Protein AF-A0A7K2MVH3-F1 (afdb_monomer_lite)

Foldseek 3Di:
DDDDDFDDDDDDPPPPQDDDVVRVVVSQVVCCVVPVVSVPPDDPDDHDDFFQADPVRDFQFADDPVDPPDTGGHHNGVCCVVCVVVSVVRNVCRVVVHD

Radius of gyration: 18.94 Å; chains: 1; bounding box: 40×25×55 Å

pLDDT: mean 95.15, std 4.54, range [64.25, 98.31]

Structure (mmCIF, N/CA/C/O backbone):
data_AF-A0A7K2MVH3-F1
#
_entry.id   AF-A0A7K2MVH3-F1
#
loop_
_atom_site.group_PDB
_atom_site.id
_atom_site.type_symbol
_atom_site.label_atom_id
_atom_site.label_alt_id
_atom_site.label_comp_id
_atom_site.label_asym_id
_atom_site.label_entity_id
_atom_site.label_seq_id
_atom_site.pdbx_PDB_ins_code
_atom_site.Cartn_x
_atom_site.Cartn_y
_atom_site.Cartn_z
_atom_site.occupancy
_atom_site.B_iso_or_equiv
_atom_site.auth_seq_id
_atom_site.auth_comp_id
_atom_site.auth_asym_id
_atom_site.auth_atom_id
_atom_site.pdbx_PDB_model_num
ATOM 1 N N . GLY A 1 1 ? 3.017 11.761 23.701 1.00 64.25 1 GLY A N 1
ATOM 2 C CA . GLY A 1 1 ? 1.781 11.601 22.916 1.00 64.25 1 GLY A CA 1
ATOM 3 C C . GLY A 1 1 ? 2.172 11.300 21.492 1.00 64.25 1 GLY A C 1
ATOM 4 O O . GLY A 1 1 ? 2.912 12.082 20.919 1.00 64.25 1 GLY A O 1
ATOM 5 N N . GLY A 1 2 ? 1.766 10.149 20.968 1.00 86.44 2 GLY A N 1
ATOM 6 C CA . GLY A 1 2 ? 2.051 9.733 19.596 1.00 86.44 2 GLY A CA 1
ATOM 7 C C . GLY A 1 2 ? 0.813 9.094 18.981 1.00 86.44 2 GLY A C 1
ATOM 8 O O . GLY A 1 2 ? -0.111 8.713 19.702 1.00 86.44 2 GLY A O 1
ATOM 9 N N . THR A 1 3 ? 0.781 9.001 17.658 1.00 91.94 3 THR A N 1
ATOM 10 C CA . THR A 1 3 ? -0.316 8.353 16.934 1.00 91.94 3 THR A CA 1
ATOM 11 C C . THR A 1 3 ? -0.062 6.854 16.835 1.00 91.94 3 THR A C 1
ATOM 13 O O . THR A 1 3 ? 1.060 6.423 16.576 1.00 91.94 3 THR A O 1
ATOM 16 N N . ILE A 1 4 ? -1.115 6.059 17.009 1.00 94.00 4 ILE A N 1
ATOM 17 C CA . ILE A 1 4 ? -1.081 4.609 16.817 1.00 94.00 4 ILE A CA 1
ATOM 18 C C . ILE A 1 4 ? -1.877 4.299 15.554 1.00 94.00 4 ILE A C 1
ATOM 20 O O . ILE A 1 4 ? -3.066 4.611 15.477 1.00 94.00 4 ILE A O 1
ATOM 24 N N . LEU A 1 5 ? -1.224 3.690 14.564 1.00 95.88 5 LEU A N 1
ATOM 25 C CA . LEU A 1 5 ? -1.896 3.203 13.366 1.00 95.88 5 LEU A CA 1
ATOM 26 C C . LEU A 1 5 ? -2.320 1.748 13.572 1.00 95.88 5 LEU A C 1
ATOM 28 O O . LEU A 1 5 ? -1.483 0.875 13.784 1.00 95.88 5 LEU A O 1
ATOM 32 N N . ILE A 1 6 ? -3.624 1.491 13.481 1.00 96.31 6 ILE A N 1
ATOM 33 C CA . ILE A 1 6 ? -4.206 0.152 13.594 1.00 96.31 6 ILE A CA 1
ATOM 34 C C . ILE A 1 6 ? -4.749 -0.240 12.227 1.00 96.31 6 ILE A C 1
ATOM 36 O O . ILE A 1 6 ? -5.622 0.424 11.673 1.00 96.31 6 ILE A O 1
ATOM 40 N N . GLY A 1 7 ? -4.247 -1.342 11.688 1.00 94.94 7 GLY A N 1
ATOM 41 C CA . GLY A 1 7 ? -4.684 -1.860 10.406 1.00 94.94 7 GLY A CA 1
ATOM 42 C C . GLY A 1 7 ? -4.066 -3.221 10.098 1.00 94.94 7 GLY A C 1
ATOM 43 O O . GLY A 1 7 ? -3.293 -3.756 10.884 1.00 94.94 7 GLY A O 1
ATOM 44 N N . ALA A 1 8 ? -4.403 -3.830 8.967 1.00 95.19 8 ALA A N 1
ATOM 45 C CA . ALA A 1 8 ? -5.396 -3.384 7.983 1.00 95.19 8 ALA A CA 1
ATOM 46 C C . ALA A 1 8 ? -6.446 -4.480 7.736 1.00 95.19 8 ALA A C 1
ATOM 48 O O . ALA A 1 8 ? -6.248 -5.636 8.110 1.00 95.19 8 ALA A O 1
ATOM 49 N N . SER A 1 9 ? -7.554 -4.131 7.079 1.00 95.12 9 SER A N 1
ATOM 50 C CA . SER A 1 9 ? -8.447 -5.108 6.447 1.00 95.12 9 SER A CA 1
ATOM 51 C C . SER A 1 9 ? -8.020 -5.394 5.000 1.00 95.12 9 SER A C 1
ATOM 53 O O . SER A 1 9 ? -7.238 -4.649 4.403 1.00 95.12 9 SER A O 1
ATOM 55 N N . ARG A 1 10 ? -8.537 -6.492 4.437 1.00 94.31 10 ARG A N 1
ATOM 56 C CA . ARG A 1 10 ? -8.555 -6.758 2.993 1.00 94.31 10 ARG A CA 1
ATOM 57 C C . ARG A 1 10 ? -9.970 -7.148 2.606 1.00 94.31 10 ARG A C 1
ATOM 59 O O . ARG A 1 10 ? -10.549 -8.039 3.222 1.00 94.31 10 ARG A O 1
ATOM 66 N N . GLU A 1 11 ? -10.505 -6.468 1.607 1.00 94.19 11 GLU A N 1
ATOM 67 C CA . GLU A 1 11 ? -11.891 -6.595 1.165 1.00 94.19 11 GLU A CA 1
ATOM 68 C C . GLU A 1 11 ? -11.913 -6.590 -0.367 1.00 94.19 11 GLU A C 1
ATOM 70 O O . GLU A 1 11 ? -11.195 -5.815 -0.999 1.00 94.19 11 GLU A O 1
ATOM 75 N N . ARG A 1 12 ? -12.715 -7.470 -0.976 1.00 92.69 12 ARG A N 1
ATOM 76 C CA . ARG A 1 12 ? -12.895 -7.547 -2.434 1.00 92.69 12 ARG A CA 1
ATOM 77 C C . ARG A 1 12 ? -14.210 -6.871 -2.819 1.00 92.69 12 ARG A C 1
ATOM 79 O O . ARG A 1 12 ? -15.200 -7.543 -3.071 1.00 92.69 12 ARG A O 1
ATOM 86 N N . VAL A 1 13 ? -14.204 -5.541 -2.823 1.00 94.69 13 VAL A N 1
ATOM 87 C CA . VAL A 1 13 ? -15.398 -4.692 -3.035 1.00 94.69 13 VAL A CA 1
ATOM 88 C C . VAL A 1 13 ? -15.316 -3.847 -4.315 1.00 94.69 13 VAL A C 1
ATOM 90 O O . VAL A 1 13 ? -16.039 -2.871 -4.485 1.00 94.69 13 VAL A O 1
ATOM 93 N N . GLY A 1 14 ? -14.393 -4.184 -5.221 1.00 93.94 14 GLY A N 1
ATOM 94 C CA . GLY A 1 14 ? -14.094 -3.347 -6.384 1.00 93.94 14 GLY A CA 1
ATOM 95 C C . GLY A 1 14 ? -13.593 -1.965 -5.955 1.00 93.94 14 GLY A C 1
ATOM 96 O O . GLY A 1 14 ? -12.714 -1.870 -5.099 1.00 93.94 14 GLY A O 1
ATOM 97 N N . PHE A 1 15 ? -14.170 -0.912 -6.538 1.00 95.31 15 PHE A N 1
ATOM 98 C CA . PHE A 1 15 ? -13.861 0.489 -6.231 1.00 95.31 15 PHE A CA 1
ATOM 99 C C . PHE A 1 15 ? -14.932 1.186 -5.380 1.00 95.31 15 PHE A C 1
ATOM 101 O O . PHE A 1 15 ? -14.922 2.411 -5.280 1.00 95.31 15 PHE A O 1
ATOM 108 N N . ASP A 1 16 ? -15.845 0.437 -4.753 1.00 95.25 16 ASP A N 1
ATOM 109 C CA . ASP A 1 16 ? -16.783 0.998 -3.775 1.00 95.25 16 ASP A CA 1
ATOM 110 C C . ASP A 1 16 ? -15.981 1.722 -2.695 1.00 95.25 16 ASP A C 1
ATOM 112 O O . ASP A 1 16 ? -15.126 1.079 -2.103 1.00 95.25 16 ASP A O 1
ATOM 116 N N . THR A 1 17 ? -16.223 3.015 -2.450 1.00 94.50 17 THR A N 1
ATOM 117 C CA . THR A 1 17 ? -15.502 3.876 -1.493 1.00 94.50 17 THR A CA 1
ATOM 118 C C . THR A 1 17 ? -16.184 4.006 -0.127 1.00 94.50 17 THR A C 1
ATOM 120 O O . THR A 1 17 ? -15.660 4.695 0.753 1.00 94.50 17 THR A O 1
ATOM 123 N N . THR A 1 18 ? -17.300 3.314 0.105 1.00 95.00 18 THR A N 1
ATOM 124 C CA . THR A 1 18 ? -18.026 3.345 1.380 1.00 95.00 18 THR A CA 1
ATOM 125 C C . THR A 1 18 ? -17.187 2.782 2.535 1.00 95.00 18 THR A C 1
ATOM 127 O O . THR A 1 18 ? -16.443 1.811 2.399 1.00 95.00 18 THR A O 1
ATOM 130 N N . MET A 1 19 ? -17.232 3.423 3.703 1.00 93.94 19 MET A N 1
ATOM 131 C CA . MET A 1 19 ? -16.558 2.910 4.899 1.00 93.94 19 MET A CA 1
ATOM 132 C C . MET A 1 19 ? -17.471 1.900 5.592 1.00 93.94 19 MET A C 1
ATOM 134 O O . MET A 1 19 ? -18.600 2.248 5.918 1.00 93.94 19 MET A O 1
ATOM 138 N N . ASN A 1 20 ? -16.980 0.692 5.877 1.00 94.12 20 ASN A N 1
ATOM 139 C CA . ASN A 1 20 ? -17.737 -0.317 6.618 1.00 94.12 20 ASN A CA 1
ATOM 140 C C . ASN A 1 20 ? -17.476 -0.193 8.138 1.00 94.12 20 ASN A C 1
ATOM 142 O O . ASN A 1 20 ? -16.392 -0.573 8.601 1.00 94.12 20 ASN A O 1
ATOM 146 N N . PRO A 1 21 ? -18.443 0.281 8.953 1.00 95.19 21 PRO A N 1
ATOM 147 C CA . PRO A 1 21 ? -18.239 0.457 10.393 1.00 95.19 21 PRO A CA 1
ATOM 148 C C . PRO A 1 21 ? -17.944 -0.858 11.124 1.00 95.19 21 PRO A C 1
ATOM 150 O O . PRO A 1 21 ? -17.215 -0.860 12.117 1.00 95.19 21 PRO A O 1
ATOM 153 N N . ALA A 1 22 ? -18.444 -1.990 10.616 1.00 96.44 22 ALA A N 1
ATOM 154 C CA . ALA A 1 22 ? -18.195 -3.301 11.212 1.00 96.44 22 ALA A CA 1
ATOM 155 C C . ALA A 1 22 ? -16.715 -3.707 11.105 1.00 96.44 22 ALA A C 1
ATOM 157 O O . ALA A 1 22 ? -16.163 -4.314 12.025 1.00 96.44 22 ALA A O 1
ATOM 158 N N . VAL A 1 23 ? -16.037 -3.330 10.014 1.00 96.44 23 VAL A N 1
ATOM 159 C CA . VAL A 1 23 ? -14.596 -3.570 9.839 1.00 96.44 23 VAL A CA 1
ATOM 160 C C . VAL A 1 23 ? -13.783 -2.732 10.821 1.00 96.44 23 VAL A C 1
ATOM 162 O O . VAL A 1 23 ? -12.864 -3.257 11.453 1.00 96.44 23 VAL A O 1
ATOM 165 N N . VAL A 1 24 ? -14.151 -1.460 11.002 1.00 96.19 24 VAL A N 1
ATOM 166 C CA . VAL A 1 24 ? -13.512 -0.564 11.978 1.00 96.19 24 VAL A CA 1
ATOM 167 C C . VAL A 1 24 ? -13.668 -1.118 13.395 1.00 96.19 24 VAL A C 1
ATOM 169 O O . VAL A 1 24 ? -12.673 -1.271 14.106 1.00 96.19 24 VAL A O 1
ATOM 172 N N . ALA A 1 25 ? -14.891 -1.490 13.784 1.00 96.56 25 ALA A N 1
ATOM 173 C CA . ALA A 1 25 ? -15.174 -2.069 15.096 1.00 96.56 25 ALA A CA 1
ATOM 174 C C . ALA A 1 25 ? -14.377 -3.362 15.334 1.00 96.56 25 ALA A C 1
ATOM 176 O O . ALA A 1 25 ? -13.804 -3.557 16.408 1.00 96.56 25 ALA A O 1
ATOM 177 N N . ARG A 1 26 ? -14.266 -4.223 14.313 1.00 97.56 26 ARG A N 1
ATOM 178 C CA . ARG A 1 26 ? -13.476 -5.458 14.384 1.00 97.56 26 ARG A CA 1
ATOM 179 C C . ARG A 1 26 ? -11.983 -5.187 14.589 1.00 97.56 26 ARG A C 1
ATOM 181 O O . ARG A 1 26 ? -11.385 -5.828 15.454 1.00 97.56 26 ARG A O 1
ATOM 188 N N . LEU A 1 27 ? -11.391 -4.252 13.839 1.00 97.44 27 LEU A N 1
ATOM 189 C CA . LEU A 1 27 ? -9.978 -3.871 13.993 1.00 97.44 27 LEU A CA 1
ATOM 190 C C . LEU A 1 27 ? -9.704 -3.273 15.381 1.00 97.44 27 LEU A C 1
ATOM 192 O O . LEU A 1 27 ? -8.730 -3.657 16.031 1.00 97.44 27 LEU A O 1
ATOM 196 N N . ALA A 1 28 ? -10.589 -2.403 15.875 1.00 96.69 28 ALA A N 1
ATOM 197 C CA . ALA A 1 28 ? -10.480 -1.830 17.216 1.00 96.69 28 ALA A CA 1
ATOM 198 C C . ALA A 1 28 ? -10.574 -2.911 18.307 1.00 96.69 28 ALA A C 1
ATOM 200 O O . ALA A 1 28 ? -9.749 -2.947 19.221 1.00 96.69 28 ALA A O 1
ATOM 201 N N . ALA A 1 29 ? -11.525 -3.843 18.181 1.00 97.25 29 ALA A N 1
ATOM 202 C CA . ALA A 1 29 ? -11.665 -4.963 19.106 1.00 97.25 29 ALA A CA 1
ATOM 203 C C . ALA A 1 29 ? -10.432 -5.881 19.091 1.00 97.25 29 ALA A C 1
ATOM 205 O O . ALA A 1 29 ? -10.001 -6.337 20.148 1.00 97.25 29 ALA A O 1
ATOM 206 N N . GLN A 1 30 ? -9.850 -6.152 17.917 1.00 97.94 30 GLN A N 1
ATOM 207 C CA . GLN A 1 30 ? -8.601 -6.913 17.783 1.00 97.94 30 GLN A CA 1
ATOM 208 C C . GLN A 1 30 ? -7.437 -6.212 18.492 1.00 97.94 30 GLN A C 1
ATOM 210 O O . GLN A 1 30 ? -6.746 -6.840 19.293 1.00 97.94 30 GLN A O 1
ATOM 215 N N . ALA A 1 31 ? -7.268 -4.909 18.265 1.00 97.50 31 ALA A N 1
ATOM 216 C CA . ALA A 1 31 ? -6.221 -4.127 18.910 1.00 97.50 31 ALA A CA 1
ATOM 217 C C . ALA A 1 31 ? -6.395 -4.070 20.436 1.00 97.50 31 ALA A C 1
ATOM 219 O O . ALA A 1 31 ? -5.434 -4.306 21.157 1.00 97.50 31 ALA A O 1
ATOM 220 N N . CYS A 1 32 ? -7.616 -3.862 20.940 1.00 97.75 32 CYS A N 1
ATOM 221 C CA . CYS A 1 32 ? -7.902 -3.832 22.381 1.00 97.75 32 CYS A CA 1
ATOM 222 C C . CYS A 1 32 ? -7.724 -5.190 23.077 1.00 97.75 32 CYS A C 1
ATOM 224 O O . CYS A 1 32 ? -7.574 -5.228 24.298 1.00 97.75 32 CYS A O 1
ATOM 226 N N . ARG A 1 33 ? -7.779 -6.308 22.337 1.00 98.12 33 ARG A N 1
ATOM 227 C CA . ARG A 1 33 ? -7.433 -7.630 22.884 1.00 98.12 33 ARG A CA 1
ATOM 228 C C . ARG A 1 33 ? -5.929 -7.788 23.080 1.00 98.12 33 ARG A C 1
ATOM 230 O O . ARG A 1 33 ? -5.525 -8.369 24.076 1.00 98.12 33 ARG A O 1
ATOM 237 N N . LEU A 1 34 ? -5.127 -7.276 22.148 1.00 97.75 34 LEU A N 1
ATOM 238 C CA . LEU A 1 34 ? -3.662 -7.335 22.221 1.00 97.75 34 LEU A CA 1
ATOM 239 C C . LEU A 1 34 ? -3.089 -6.273 23.168 1.00 97.75 34 LEU A C 1
ATOM 241 O O . LEU A 1 34 ? -2.135 -6.528 23.893 1.00 97.75 34 LE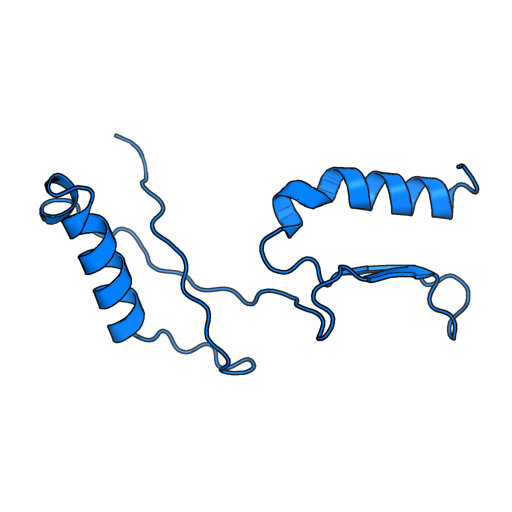U A O 1
ATOM 245 N N . PHE A 1 35 ? -3.703 -5.092 23.184 1.00 97.06 35 PHE A N 1
ATOM 246 C CA . PHE A 1 35 ? -3.255 -3.918 23.922 1.00 97.06 35 PHE A CA 1
ATOM 247 C C . PHE A 1 35 ? -4.442 -3.302 24.683 1.00 97.06 35 PHE A C 1
ATOM 249 O O . PHE A 1 35 ? -5.090 -2.376 24.188 1.00 97.06 35 PHE A O 1
ATOM 256 N N . PRO A 1 36 ? -4.760 -3.797 25.895 1.00 97.62 36 PRO A N 1
ATOM 257 C CA . PRO A 1 36 ? -5.950 -3.380 26.641 1.00 97.62 36 PRO A CA 1
ATOM 258 C C . PRO A 1 36 ? -6.037 -1.881 26.944 1.00 97.62 36 PRO A C 1
ATOM 260 O O . PRO A 1 36 ? -7.141 -1.340 27.007 1.00 97.62 36 PRO A O 1
ATOM 263 N N . PHE A 1 37 ? -4.896 -1.193 27.074 1.00 95.31 37 PHE A N 1
ATOM 264 C CA . PHE A 1 37 ? -4.858 0.254 27.316 1.00 95.31 37 PHE A CA 1
ATOM 265 C C . PHE A 1 37 ? -5.508 1.069 26.184 1.00 95.31 37 PHE A C 1
ATOM 267 O O . PHE A 1 37 ? -5.966 2.184 26.420 1.00 95.31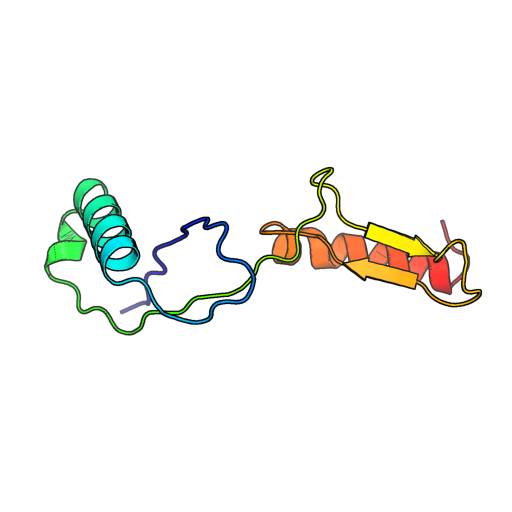 37 PHE A O 1
ATOM 274 N N . LEU A 1 38 ? -5.620 0.505 24.973 1.00 96.19 38 LEU A N 1
ATOM 275 C CA . LEU A 1 38 ? -6.260 1.166 23.833 1.00 96.19 38 LEU A CA 1
ATOM 276 C C . LEU A 1 38 ? -7.767 1.386 24.018 1.00 96.19 38 LEU A C 1
ATOM 278 O O . LEU A 1 38 ? -8.332 2.223 23.321 1.00 96.19 38 LEU A O 1
ATOM 282 N N . ARG A 1 39 ? -8.424 0.704 24.970 1.00 96.06 39 ARG A N 1
ATOM 283 C CA . ARG A 1 39 ? -9.861 0.900 25.254 1.00 96.06 39 ARG A CA 1
ATOM 284 C C . ARG A 1 39 ? -10.199 2.318 25.720 1.00 96.06 39 ARG A C 1
ATOM 286 O O . ARG A 1 39 ? -11.322 2.760 25.514 1.00 96.06 39 ARG A O 1
ATOM 293 N N . GLY A 1 40 ? -9.251 3.000 26.364 1.00 94.75 40 GLY A N 1
ATOM 294 C CA . GLY A 1 40 ? -9.414 4.376 26.842 1.00 94.75 40 GLY A CA 1
ATOM 295 C C . GLY A 1 40 ? -8.904 5.441 25.868 1.00 94.75 40 GLY A C 1
ATOM 296 O O . GLY A 1 40 ? -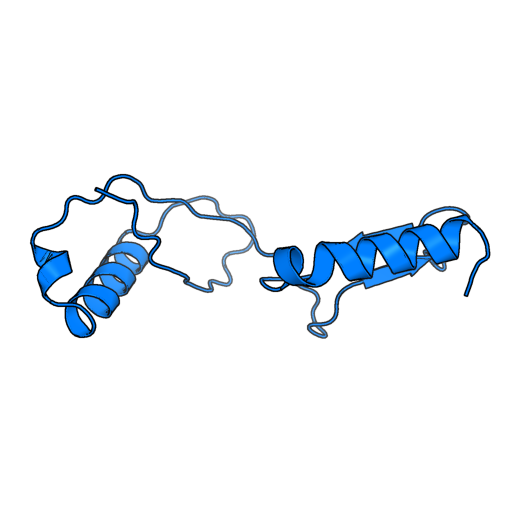8.904 6.618 26.212 1.00 94.75 40 GLY A O 1
ATOM 297 N N . VAL A 1 41 ? -8.425 5.053 24.681 1.00 94.25 41 VAL A N 1
ATOM 298 C CA . VAL A 1 41 ? -7.825 5.977 23.708 1.00 94.25 41 VAL A CA 1
ATOM 299 C C . VAL A 1 41 ? -8.871 6.424 22.687 1.00 94.25 41 VAL A C 1
ATOM 301 O O . VAL A 1 41 ? -9.627 5.613 22.155 1.00 94.25 41 VAL A O 1
ATOM 304 N N . HIS A 1 42 ? -8.896 7.721 22.371 1.00 92.62 42 HIS A N 1
ATOM 305 C CA . HIS A 1 42 ? -9.802 8.271 21.364 1.00 92.62 42 HIS A CA 1
ATOM 306 C C . HIS A 1 42 ? -9.373 7.912 19.937 1.00 92.62 42 HIS A C 1
ATOM 308 O O . HIS A 1 42 ? -8.221 8.100 19.540 1.00 92.62 42 HIS A O 1
ATOM 314 N N . LEU A 1 43 ? -10.337 7.461 19.133 1.00 93.19 43 LEU A N 1
ATOM 315 C CA . LEU A 1 43 ? -10.159 7.281 17.698 1.00 93.19 43 LEU A CA 1
ATOM 316 C C . LEU A 1 43 ? -10.079 8.652 17.015 1.00 93.19 43 LEU A C 1
ATOM 318 O O . LEU A 1 43 ? -11.069 9.373 16.953 1.00 93.19 43 LEU A O 1
ATOM 322 N N . MET A 1 44 ? -8.908 9.000 16.478 1.00 94.12 44 MET A N 1
ATOM 323 C CA . MET A 1 44 ? -8.709 10.288 15.802 1.00 94.12 44 MET A CA 1
ATOM 324 C C . MET A 1 44 ? -9.335 10.325 14.405 1.00 94.12 44 MET A C 1
ATOM 326 O O . MET A 1 44 ? -9.935 11.320 14.011 1.00 94.12 44 MET A O 1
ATOM 330 N N . ARG A 1 45 ? -9.146 9.258 13.622 1.00 94.38 45 ARG A N 1
ATOM 331 C CA . ARG A 1 45 ? -9.607 9.164 12.233 1.00 94.38 45 ARG A CA 1
ATOM 332 C C . ARG A 1 45 ? -9.627 7.711 11.771 1.00 94.38 45 ARG A C 1
ATOM 334 O O . ARG A 1 45 ? -8.817 6.901 12.216 1.00 94.38 45 ARG A O 1
ATOM 341 N N . THR A 1 46 ? -10.497 7.415 10.811 1.00 95.62 46 THR A N 1
ATOM 342 C CA . THR A 1 46 ? -10.423 6.218 9.969 1.00 95.62 46 THR A CA 1
ATOM 343 C C . THR A 1 46 ? -10.150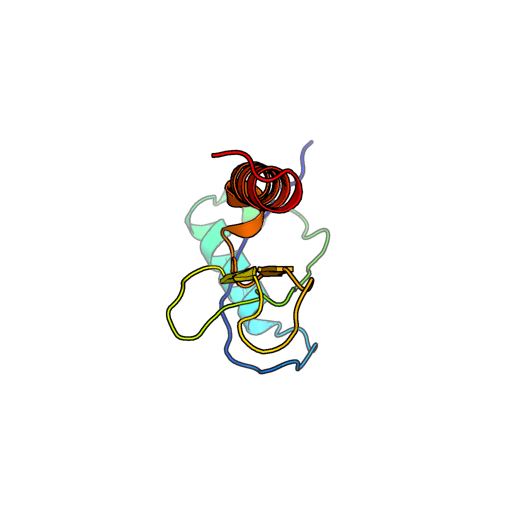 6.615 8.524 1.00 95.62 46 THR A C 1
ATOM 345 O O . THR A 1 46 ? -10.505 7.705 8.065 1.00 95.62 46 THR A O 1
ATOM 348 N N . TYR A 1 47 ? -9.472 5.742 7.795 1.00 95.38 47 TYR A N 1
ATOM 349 C CA . TYR A 1 47 ? -9.279 5.900 6.364 1.00 95.38 47 TYR A CA 1
ATOM 350 C C . TYR A 1 47 ? -9.201 4.529 5.707 1.00 95.38 47 TYR A C 1
ATOM 352 O O . TYR A 1 47 ? -9.013 3.506 6.365 1.00 95.38 47 TYR A O 1
ATOM 360 N N . ARG A 1 48 ? -9.366 4.531 4.392 1.00 94.69 48 ARG A N 1
ATOM 361 C CA . ARG A 1 48 ? -9.279 3.350 3.544 1.00 94.69 48 ARG A CA 1
ATOM 362 C C . ARG A 1 48 ? -8.520 3.703 2.275 1.00 94.69 48 ARG A C 1
ATOM 364 O O . ARG A 1 48 ? -8.426 4.873 1.914 1.00 94.69 48 ARG A O 1
ATOM 371 N N . GLY A 1 49 ? -8.008 2.687 1.599 1.00 94.38 49 GLY A N 1
ATOM 372 C CA . GLY A 1 49 ? -7.309 2.833 0.329 1.00 94.38 49 GLY A CA 1
ATOM 373 C C . GLY A 1 49 ? -7.368 1.538 -0.463 1.00 94.38 49 GLY A C 1
ATOM 374 O O . GLY A 1 49 ? -7.549 0.462 0.111 1.00 94.38 49 GLY A O 1
ATOM 375 N N . PHE A 1 50 ? -7.235 1.651 -1.780 1.00 95.69 50 PHE A N 1
ATOM 376 C CA . PHE A 1 50 ? -7.137 0.498 -2.665 1.00 95.69 50 PHE A CA 1
ATOM 377 C C . PHE A 1 50 ? -5.687 0.053 -2.773 1.00 95.69 50 PHE A C 1
ATOM 379 O O . PHE A 1 50 ? -4.780 0.875 -2.893 1.00 95.69 50 PHE A O 1
ATOM 386 N N . ARG A 1 51 ? -5.477 -1.261 -2.734 1.00 95.94 51 ARG A N 1
ATOM 387 C CA . ARG A 1 51 ? -4.170 -1.858 -2.992 1.00 95.94 51 ARG A CA 1
ATOM 388 C C . ARG A 1 51 ? -4.125 -2.260 -4.465 1.00 95.94 51 ARG A C 1
ATOM 390 O O . ARG A 1 51 ? -4.961 -3.075 -4.861 1.00 95.94 51 ARG A O 1
ATOM 397 N N . PRO A 1 52 ? -3.206 -1.711 -5.275 1.00 95.69 52 PRO A N 1
ATOM 398 C CA . PRO A 1 52 ? -3.055 -2.136 -6.660 1.00 95.69 52 PRO A CA 1
ATOM 399 C C . PRO A 1 52 ? -2.443 -3.537 -6.650 1.00 95.69 52 PRO A C 1
ATOM 401 O O . PRO A 1 52 ? -1.258 -3.677 -6.376 1.00 95.69 52 PRO A O 1
ATOM 404 N N . TYR A 1 53 ? -3.250 -4.571 -6.869 1.00 94.19 53 TYR A N 1
ATOM 405 C CA . TYR A 1 53 ? -2.798 -5.962 -6.864 1.00 94.19 53 TYR A CA 1
ATOM 406 C C . TYR A 1 53 ? -2.940 -6.565 -8.260 1.00 94.19 53 TYR A C 1
ATOM 408 O O . TYR A 1 53 ? -3.874 -6.223 -8.988 1.00 94.19 53 TYR A O 1
ATOM 416 N N . CYS A 1 54 ? -2.046 -7.489 -8.596 1.00 95.31 54 CYS A N 1
ATOM 417 C CA . CYS A 1 54 ? -2.159 -8.316 -9.791 1.00 95.31 54 CYS A CA 1
ATOM 418 C C . CYS A 1 54 ? -2.642 -9.731 -9.434 1.00 95.31 54 CYS A C 1
ATOM 420 O O . CYS A 1 54 ? -2.396 -10.187 -8.311 1.00 95.31 54 CYS A O 1
ATOM 422 N N . PRO A 1 55 ? -3.338 -10.438 -10.348 1.00 93.56 55 PRO A N 1
ATOM 423 C CA . PRO A 1 55 ? -3.867 -11.782 -10.090 1.00 93.56 55 PRO A CA 1
ATOM 424 C C . PRO A 1 55 ? -2.813 -12.829 -9.704 1.00 93.56 55 PRO A C 1
ATOM 426 O O . PRO A 1 55 ? -3.133 -13.767 -8.983 1.00 93.56 55 PRO A O 1
ATOM 429 N N . ASP A 1 56 ? -1.576 -12.660 -10.167 1.00 95.31 56 ASP A N 1
ATOM 430 C CA . ASP A 1 56 ? -0.418 -13.508 -9.854 1.00 95.31 56 ASP A CA 1
ATOM 431 C C . ASP A 1 56 ? 0.330 -13.077 -8.579 1.00 95.31 56 ASP A C 1
ATOM 433 O O . ASP A 1 56 ? 1.285 -13.732 -8.168 1.00 95.31 56 ASP A O 1
ATOM 437 N N . HIS A 1 57 ? -0.119 -11.996 -7.934 1.00 92.69 57 HIS A N 1
ATOM 438 C CA . HIS A 1 57 ? 0.473 -11.399 -6.738 1.00 92.69 57 HIS A CA 1
ATOM 439 C C . HIS A 1 57 ? 1.893 -10.837 -6.914 1.00 92.69 57 HIS A C 1
ATOM 441 O O . HIS A 1 57 ? 2.549 -10.536 -5.912 1.00 92.69 57 HIS A O 1
ATOM 447 N N . LEU A 1 58 ? 2.348 -10.637 -8.154 1.00 95.50 58 LEU A N 1
ATOM 448 C CA . LEU A 1 58 ? 3.640 -10.027 -8.454 1.00 95.50 58 LEU A CA 1
ATOM 449 C C . LEU A 1 58 ? 3.473 -8.564 -8.906 1.00 95.50 58 LEU A C 1
ATOM 451 O O . LEU A 1 58 ? 2.488 -8.225 -9.565 1.00 95.50 58 LEU A O 1
ATOM 455 N N . PRO A 1 59 ? 4.424 -7.669 -8.575 1.00 97.06 59 PRO A N 1
ATOM 456 C CA . PRO A 1 59 ? 4.474 -6.348 -9.188 1.00 97.06 59 PRO A CA 1
ATOM 457 C C . PRO A 1 59 ? 4.711 -6.447 -10.698 1.00 97.06 59 PRO A C 1
ATOM 459 O O . PRO A 1 59 ? 5.476 -7.290 -11.163 1.00 97.06 59 PRO A O 1
ATOM 462 N N . VAL A 1 60 ? 4.128 -5.524 -11.457 1.00 97.00 60 VAL A N 1
ATOM 463 C CA . VAL A 1 60 ? 4.378 -5.372 -12.894 1.00 97.00 60 VAL A CA 1
ATOM 464 C C . VAL A 1 60 ? 5.418 -4.273 -13.070 1.00 97.00 60 VAL A C 1
ATOM 466 O O . VAL A 1 60 ? 5.120 -3.086 -12.898 1.00 97.00 60 VAL A O 1
ATOM 469 N N . VAL A 1 61 ? 6.652 -4.679 -13.372 1.00 97.25 61 VAL A N 1
ATOM 470 C CA . VAL A 1 61 ? 7.804 -3.782 -13.535 1.00 97.25 61 VAL A CA 1
ATOM 471 C C . VAL A 1 61 ? 8.553 -4.138 -14.815 1.00 97.25 61 VAL A C 1
ATOM 473 O O . VAL A 1 61 ? 9.036 -5.260 -14.943 1.00 97.25 61 VAL A O 1
ATOM 476 N N . GLY A 1 62 ? 8.663 -3.194 -15.753 1.00 95.56 62 GLY A N 1
ATOM 477 C CA . GLY A 1 62 ? 9.381 -3.400 -17.018 1.00 95.56 62 GLY A CA 1
ATOM 478 C C . GLY A 1 62 ? 8.640 -2.885 -18.259 1.00 95.56 62 GLY A C 1
ATOM 479 O O . GLY A 1 62 ? 7.567 -2.297 -18.129 1.00 95.56 62 GLY A O 1
ATOM 480 N N . PRO A 1 63 ? 9.215 -3.058 -19.461 1.00 96.19 63 PRO A N 1
ATOM 481 C CA . PRO A 1 63 ? 8.661 -2.508 -20.699 1.00 96.19 63 PRO A CA 1
ATOM 482 C C . PRO A 1 63 ? 7.310 -3.134 -21.074 1.00 96.19 63 PRO A C 1
ATOM 484 O O . PRO A 1 63 ? 7.092 -4.330 -20.871 1.00 96.19 63 PRO A O 1
ATOM 487 N N . ASP A 1 64 ? 6.410 -2.342 -21.667 1.00 96.62 64 ASP A N 1
ATOM 488 C CA . ASP A 1 64 ? 5.188 -2.875 -22.275 1.00 96.62 64 ASP A CA 1
ATOM 489 C C . ASP A 1 64 ? 5.536 -3.604 -23.588 1.00 96.62 64 ASP A C 1
ATOM 491 O O . ASP A 1 64 ? 6.150 -3.009 -24.477 1.00 96.62 64 ASP A O 1
ATOM 495 N N . PRO A 1 65 ? 5.128 -4.873 -23.764 1.00 95.12 65 PRO A N 1
ATOM 496 C CA . PRO A 1 65 ? 5.458 -5.641 -24.964 1.00 95.12 65 PRO A CA 1
ATOM 497 C C . PRO A 1 65 ? 4.719 -5.170 -26.228 1.00 95.12 65 PRO A C 1
ATOM 499 O O . PRO A 1 65 ? 5.049 -5.611 -27.327 1.00 95.12 65 PRO A O 1
ATOM 502 N N . ARG A 1 66 ? 3.696 -4.318 -26.096 1.00 97.69 66 ARG A N 1
ATOM 503 C CA . ARG A 1 66 ? 2.836 -3.849 -27.196 1.00 97.69 66 ARG A CA 1
ATOM 504 C C . ARG A 1 66 ? 3.060 -2.379 -27.536 1.00 97.69 66 ARG A C 1
ATOM 506 O O . ARG A 1 66 ? 2.707 -1.971 -28.639 1.00 97.69 66 ARG A O 1
ATOM 513 N N . VAL A 1 67 ? 3.599 -1.583 -26.611 1.00 97.81 67 VAL A N 1
ATOM 514 C CA . VAL A 1 67 ? 3.773 -0.134 -26.787 1.00 97.81 67 VAL A CA 1
ATOM 515 C C . VAL A 1 67 ? 5.235 0.252 -26.548 1.00 97.81 67 VAL A C 1
ATOM 517 O O . VAL A 1 67 ? 5.655 0.376 -25.394 1.00 97.81 67 VAL A O 1
ATOM 520 N N . PRO A 1 68 ? 6.025 0.469 -27.618 1.00 94.94 68 PRO A N 1
ATOM 521 C CA . PRO A 1 68 ? 7.418 0.880 -27.491 1.00 94.94 68 PRO A CA 1
ATOM 522 C C . PRO A 1 68 ? 7.572 2.159 -26.661 1.00 94.94 68 PRO A C 1
ATOM 524 O O . PRO A 1 68 ? 6.850 3.134 -26.860 1.00 94.94 68 PRO A O 1
ATOM 527 N N . GLY A 1 69 ? 8.532 2.155 -25.735 1.00 93.25 69 GLY A N 1
ATOM 528 C CA . GLY A 1 69 ? 8.838 3.301 -24.873 1.00 93.25 69 GLY A CA 1
ATOM 529 C C . GLY A 1 69 ? 7.975 3.425 -23.611 1.00 93.25 69 GLY A C 1
ATOM 530 O O . GLY A 1 69 ? 8.253 4.294 -22.788 1.00 93.25 69 GLY A O 1
ATOM 531 N N . VAL A 1 70 ? 6.970 2.564 -23.411 1.00 97.12 70 VAL A N 1
ATOM 532 C CA . VAL A 1 70 ? 6.199 2.509 -22.157 1.00 97.12 70 VAL A CA 1
ATOM 533 C C . VAL A 1 70 ? 6.845 1.525 -21.185 1.00 97.12 70 VAL A C 1
ATOM 535 O O . VAL A 1 70 ? 7.176 0.403 -21.559 1.00 97.12 70 VAL A O 1
ATOM 538 N N . VAL A 1 71 ? 6.981 1.933 -19.921 1.00 97.38 71 VAL A N 1
ATOM 539 C CA . VAL A 1 71 ? 7.500 1.107 -18.821 1.00 97.38 71 VAL A CA 1
ATOM 540 C C . VAL A 1 71 ? 6.479 1.085 -17.686 1.00 97.38 71 VAL A C 1
ATOM 542 O O . VAL A 1 71 ? 6.011 2.132 -17.238 1.00 97.38 71 VAL A O 1
ATOM 545 N N . HIS A 1 72 ? 6.142 -0.109 -17.209 1.00 97.50 72 HIS A N 1
ATOM 546 C CA . HIS A 1 72 ? 5.263 -0.339 -16.068 1.00 97.50 72 HIS A CA 1
ATOM 547 C C . HIS A 1 72 ? 6.039 -0.303 -14.752 1.00 97.50 72 HIS A C 1
ATOM 549 O O . HIS A 1 72 ? 7.184 -0.750 -14.678 1.00 97.50 72 HIS A O 1
ATOM 555 N N . ALA A 1 73 ? 5.392 0.213 -13.708 1.00 97.56 73 ALA A N 1
ATOM 556 C CA . ALA A 1 73 ? 5.889 0.223 -12.334 1.00 97.56 73 ALA A CA 1
ATOM 557 C C . ALA A 1 73 ? 4.701 0.225 -11.355 1.00 97.56 73 ALA A C 1
ATOM 559 O O . ALA A 1 73 ? 4.451 1.207 -10.654 1.00 97.56 73 ALA A O 1
ATOM 560 N N . CYS A 1 74 ? 3.916 -0.852 -11.343 1.00 97.38 74 CYS A N 1
ATOM 561 C CA . CYS A 1 74 ? 2.665 -0.935 -10.581 1.00 97.38 74 CYS A CA 1
ATOM 562 C C . CYS A 1 74 ? 2.422 -2.338 -9.990 1.00 97.38 74 CYS A C 1
ATOM 564 O O . CYS A 1 74 ? 3.265 -3.224 -10.085 1.00 97.38 74 CYS A O 1
ATOM 566 N N . GLY A 1 75 ? 1.266 -2.548 -9.348 1.00 97.56 75 GLY A N 1
ATOM 567 C CA . GLY A 1 75 ? 0.846 -3.877 -8.876 1.00 97.56 75 GLY A CA 1
ATOM 568 C C . GLY A 1 75 ? 1.436 -4.333 -7.534 1.00 97.56 75 GLY A C 1
ATOM 569 O O . GLY A 1 75 ? 1.272 -5.488 -7.157 1.00 97.56 75 GLY A O 1
ATOM 570 N N . HIS A 1 76 ? 2.103 -3.451 -6.783 1.00 98.00 76 HIS A N 1
ATOM 571 C CA . HIS A 1 76 ? 2.842 -3.810 -5.560 1.00 98.00 76 HIS A CA 1
ATOM 572 C C . HIS A 1 76 ? 2.000 -4.164 -4.319 1.00 98.00 76 HIS A C 1
ATOM 574 O O . HIS A 1 76 ? 2.561 -4.391 -3.245 1.00 98.00 76 HIS A O 1
ATOM 580 N N . GLU A 1 77 ? 0.672 -4.175 -4.413 1.00 95.75 77 GLU A N 1
ATOM 581 C CA . GLU A 1 77 ? -0.261 -4.433 -3.309 1.00 95.75 77 GLU A CA 1
ATOM 582 C C . GLU A 1 77 ? 0.103 -3.611 -2.049 1.00 95.75 77 GLU A C 1
ATOM 584 O O . GLU A 1 77 ? 0.204 -2.386 -2.099 1.00 95.75 77 GLU A O 1
ATOM 589 N N . GLY A 1 78 ? 0.292 -4.261 -0.903 1.00 95.19 78 GLY A N 1
ATOM 590 C CA . GLY A 1 78 ? 0.711 -3.674 0.366 1.00 95.19 78 GLY A CA 1
ATOM 591 C C . GLY A 1 78 ? 2.221 -3.648 0.576 1.00 95.19 78 GLY A C 1
ATOM 592 O O . GLY A 1 78 ? 2.659 -3.167 1.618 1.00 95.19 78 GLY A O 1
ATOM 593 N N . ALA A 1 79 ? 3.009 -4.150 -0.376 1.00 95.50 79 ALA A N 1
ATOM 594 C CA . ALA A 1 79 ? 4.470 -4.120 -0.327 1.00 95.50 79 ALA A CA 1
ATOM 595 C C . ALA A 1 79 ? 5.059 -2.863 -0.995 1.00 95.50 79 ALA A C 1
ATOM 597 O O . ALA A 1 79 ? 6.264 -2.639 -0.912 1.00 95.50 79 ALA A O 1
ATOM 598 N N . GLY A 1 80 ? 4.225 -2.021 -1.620 1.00 96.88 80 GLY A N 1
ATOM 599 C CA . GLY A 1 80 ? 4.662 -0.876 -2.427 1.00 96.88 80 GLY A CA 1
ATOM 600 C C . GLY A 1 80 ? 5.644 0.068 -1.738 1.00 96.88 80 GLY A C 1
ATOM 601 O O . GLY A 1 80 ? 6.650 0.415 -2.341 1.00 96.88 80 GLY A O 1
ATOM 602 N N . ILE A 1 81 ? 5.423 0.424 -0.468 1.00 97.19 81 ILE A N 1
ATOM 603 C CA . ILE A 1 81 ? 6.351 1.307 0.265 1.00 97.19 81 ILE A CA 1
ATOM 604 C C . ILE A 1 81 ? 7.734 0.656 0.407 1.00 97.19 81 ILE A C 1
ATOM 606 O O . ILE A 1 81 ? 8.745 1.305 0.160 1.00 97.19 81 ILE A O 1
ATOM 610 N N . GLY A 1 82 ? 7.785 -0.629 0.771 1.00 97.44 82 GLY A N 1
ATOM 611 C CA . GLY A 1 82 ? 9.048 -1.352 0.941 1.00 97.44 82 GLY A CA 1
ATOM 612 C C . GLY A 1 82 ? 9.769 -1.623 -0.382 1.00 97.44 82 GLY A C 1
ATOM 613 O O . GLY A 1 82 ? 10.994 -1.598 -0.432 1.00 97.44 82 GLY A O 1
ATOM 614 N N . LEU A 1 83 ? 9.016 -1.846 -1.462 1.00 97.69 83 LEU A N 1
ATOM 615 C CA . LEU A 1 83 ? 9.556 -2.156 -2.790 1.00 97.69 83 LEU A CA 1
ATOM 616 C C . LEU A 1 83 ? 9.838 -0.918 -3.652 1.00 97.69 83 LEU A C 1
ATOM 618 O O . LEU A 1 83 ? 10.441 -1.057 -4.720 1.00 97.69 83 LEU A O 1
ATOM 622 N N . ALA A 1 84 ? 9.425 0.278 -3.225 1.00 98.19 84 ALA A N 1
ATOM 623 C CA . ALA A 1 84 ? 9.585 1.501 -4.007 1.00 98.19 84 ALA A CA 1
ATOM 624 C C . ALA A 1 84 ? 11.051 1.788 -4.395 1.00 98.19 84 ALA A C 1
ATOM 626 O O . ALA A 1 84 ? 11.284 2.039 -5.580 1.00 98.19 84 ALA A O 1
ATOM 627 N N . PRO A 1 85 ? 12.055 1.684 -3.493 1.00 98.31 85 PRO A N 1
ATOM 628 C CA . PRO A 1 85 ? 13.448 1.944 -3.864 1.00 98.31 85 PRO A CA 1
ATOM 629 C C . PRO A 1 85 ? 13.973 0.971 -4.925 1.00 98.31 85 PRO A C 1
ATOM 631 O O . PRO A 1 85 ? 14.574 1.393 -5.910 1.00 98.31 85 PRO A O 1
ATOM 634 N N . ALA A 1 86 ? 13.695 -0.327 -4.762 1.00 97.50 86 ALA A N 1
ATOM 635 C CA . ALA 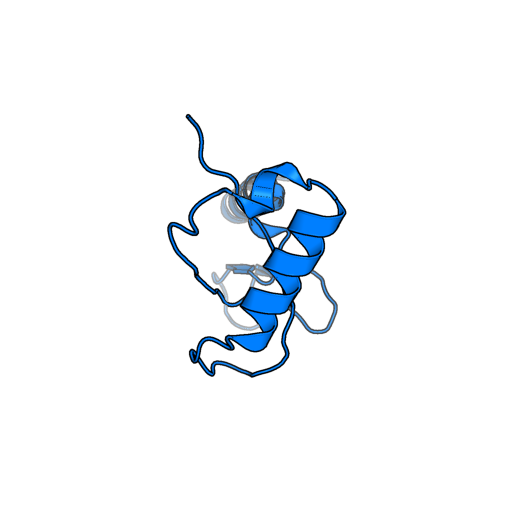A 1 86 ? 14.126 -1.354 -5.708 1.00 97.50 86 ALA A CA 1
ATOM 636 C C . ALA A 1 86 ? 13.444 -1.187 -7.074 1.00 97.50 86 ALA A C 1
ATOM 638 O O . ALA A 1 86 ? 14.099 -1.257 -8.109 1.00 97.50 86 ALA A O 1
ATOM 639 N N . THR A 1 87 ? 12.142 -0.890 -7.079 1.00 98.06 87 THR A N 1
ATOM 640 C CA . THR A 1 87 ? 11.391 -0.620 -8.314 1.00 98.06 87 THR A CA 1
ATOM 641 C C . THR A 1 87 ? 11.959 0.596 -9.043 1.00 98.06 87 THR A C 1
ATOM 643 O O . THR A 1 87 ? 12.184 0.536 -10.249 1.00 98.06 87 THR A O 1
ATOM 646 N N . GLY A 1 88 ? 12.245 1.682 -8.318 1.00 97.88 88 GLY A N 1
ATOM 647 C CA . GLY A 1 88 ? 12.855 2.880 -8.893 1.00 97.88 88 GLY A CA 1
ATOM 648 C C . GLY A 1 88 ? 14.232 2.605 -9.501 1.00 97.88 88 GLY A C 1
ATOM 649 O O . GLY A 1 88 ? 14.515 3.074 -10.605 1.00 97.88 88 GLY A O 1
ATOM 650 N N . ALA A 1 89 ? 15.061 1.801 -8.827 1.00 97.50 89 ALA A N 1
ATOM 651 C CA . ALA A 1 89 ? 16.368 1.394 -9.339 1.00 97.50 89 ALA A CA 1
ATOM 652 C C . ALA A 1 89 ? 16.248 0.573 -10.633 1.00 97.50 89 ALA A C 1
ATOM 654 O O . ALA A 1 89 ? 16.914 0.900 -11.612 1.00 97.50 89 ALA A O 1
ATOM 655 N N . LEU A 1 90 ? 15.354 -0.421 -10.671 1.00 96.75 90 LEU A N 1
ATOM 656 C CA . LEU A 1 90 ? 15.122 -1.259 -11.855 1.00 96.75 90 LEU A CA 1
ATOM 657 C C . LEU A 1 90 ? 14.613 -0.449 -13.053 1.00 96.75 90 LEU A C 1
ATOM 659 O O . LEU A 1 90 ? 15.119 -0.598 -14.164 1.00 96.75 90 LEU A O 1
ATOM 663 N N . VAL A 1 91 ? 13.645 0.444 -12.832 1.00 97.44 91 VAL A N 1
ATOM 664 C CA . VAL A 1 91 ? 13.117 1.319 -13.892 1.00 97.44 91 VAL A CA 1
ATOM 665 C C . VAL A 1 91 ? 14.206 2.261 -14.407 1.00 97.44 91 VAL A C 1
ATOM 667 O O . VAL A 1 91 ? 14.355 2.423 -15.614 1.00 97.44 91 VAL A O 1
ATOM 670 N N . THR A 1 92 ? 15.008 2.844 -13.514 1.00 97.38 92 THR A N 1
ATOM 671 C CA . THR A 1 92 ? 16.118 3.730 -13.897 1.00 97.38 92 THR A CA 1
ATOM 672 C C . THR A 1 92 ? 17.180 2.983 -14.701 1.00 97.38 92 THR A C 1
ATOM 674 O O . THR A 1 92 ? 17.625 3.484 -15.733 1.00 97.38 92 THR A O 1
ATOM 677 N N . ALA A 1 93 ? 17.568 1.783 -14.259 1.00 96.38 93 ALA A N 1
ATOM 678 C CA . ALA A 1 93 ? 18.523 0.939 -14.968 1.00 96.38 93 ALA A CA 1
ATOM 679 C C . ALA A 1 93 ? 18.023 0.622 -16.385 1.00 96.38 93 ALA A C 1
ATOM 681 O O . ALA A 1 93 ? 18.741 0.868 -17.354 1.00 96.38 93 ALA A O 1
ATOM 682 N N . HIS A 1 94 ? 16.754 0.223 -16.516 1.00 94.31 94 HIS A N 1
ATOM 683 C CA . HIS A 1 94 ? 16.125 -0.032 -17.810 1.00 94.31 94 HIS A CA 1
ATOM 684 C C . HIS A 1 94 ? 16.142 1.200 -18.730 1.00 94.31 94 HIS A C 1
ATOM 686 O O . HIS A 1 94 ? 16.574 1.102 -19.877 1.00 94.31 94 HIS A O 1
ATOM 692 N N . LEU A 1 95 ? 15.731 2.370 -18.225 1.00 94.75 95 LEU A N 1
ATOM 693 C CA . LEU A 1 95 ? 15.680 3.611 -19.009 1.00 94.75 95 LEU A CA 1
ATOM 694 C C . LEU A 1 95 ? 17.065 4.102 -19.457 1.00 94.75 95 LEU A C 1
ATOM 696 O O . LEU A 1 95 ? 17.180 4.732 -20.505 1.00 94.75 95 LEU A O 1
ATOM 700 N N . LEU A 1 96 ? 18.111 3.822 -18.677 1.00 96.38 96 LEU A N 1
ATOM 701 C CA . LEU A 1 96 ? 19.490 4.201 -18.995 1.00 96.38 96 LEU A CA 1
ATOM 702 C C . LEU A 1 96 ? 20.267 3.108 -19.748 1.0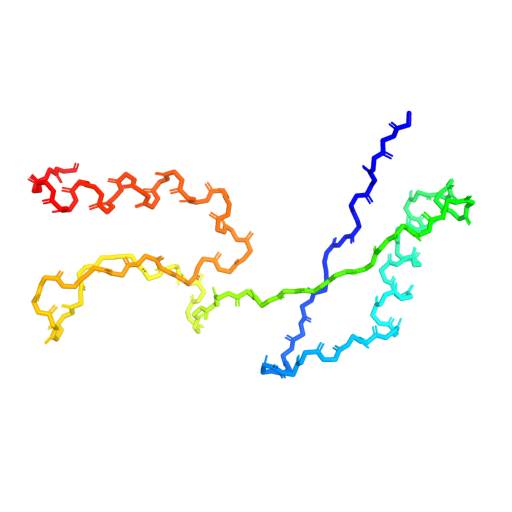0 96.38 96 LEU A C 1
ATOM 704 O O . LEU A 1 96 ? 21.444 3.315 -20.042 1.00 96.38 96 LEU A O 1
ATOM 708 N N . GLY A 1 97 ? 19.658 1.949 -20.029 1.00 93.56 97 GLY A N 1
ATOM 709 C CA . GLY A 1 97 ? 20.341 0.810 -20.654 1.00 93.56 97 GLY A CA 1
ATOM 710 C C . GLY A 1 97 ? 21.452 0.207 -19.785 1.00 93.56 97 GLY A C 1
ATOM 711 O O . GLY A 1 97 ? 22.469 -0.248 -20.307 1.00 93.56 97 GLY A O 1
ATOM 712 N N . ARG A 1 98 ? 21.291 0.252 -18.459 1.00 89.50 98 ARG A N 1
ATOM 713 C CA . ARG A 1 98 ? 22.253 -0.260 -17.472 1.00 89.50 98 ARG A CA 1
ATOM 714 C C . ARG A 1 98 ? 21.757 -1.599 -16.906 1.00 89.50 98 ARG A C 1
ATOM 716 O O . ARG A 1 98 ? 20.543 -1.808 -16.881 1.00 89.50 98 ARG A O 1
ATOM 723 N N . PRO A 1 99 ? 22.671 -2.494 -16.487 1.00 68.75 99 PRO A N 1
ATOM 724 C CA . PRO A 1 99 ? 22.292 -3.692 -15.741 1.00 68.75 99 PRO A CA 1
ATOM 725 C C . PRO A 1 99 ? 21.615 -3.347 -14.409 1.00 68.75 99 PRO A C 1
ATOM 727 O O . PRO A 1 99 ? 21.904 -2.256 -13.857 1.00 68.75 99 PRO A O 1
#

Secondary structure (DSSP, 8-state):
-------------TT-----HHHHHHHHHHHHHH-GGGGGS-----------B-TTS--EEEE-SSSTT-EEEE-BTTTHHHHHHHHHHHHHHHHHT--

Sequence (99 aa):
GGTILIGASRERVGFDTTMNPAVVARLAAQACRLFPFLRGVHLMRTYRGFRPYCPDHLPVVGPDPRVPGVVHACGHEGAGIGLAPATGALVTAHLLGRP